Protein AF-A0A745ZCM8-F1 (afdb_monomer)

Organism: Salmonella enterica (NCBI:txid28901)

Sequence (85 aa):
QFNLARRQPFTRWIMAMDIPLTQAALQASGDRSWEQLLMRTEQHWRQLPATGERRAGRVIDWRDNPQIKTLSRWLAAQHIPGFGS

Secondary structure (DSSP, 8-state):
-HHHHTTS-HHHHHHHTT-SS-HHHHHHH---SHHHHHH--HHHHHTSTT--HHHHHHHHHHHH-HHHHHHHHHHHHTT-TTS--

Mean predicted aligned error: 3.69 Å

Structure (mmCIF, N/CA/C/O backbone):
data_AF-A0A745ZCM8-F1
#
_entry.id   AF-A0A745ZCM8-F1
#
loop_
_atom_site.group_PDB
_atom_site.id
_atom_site.type_symbol
_atom_site.label_atom_id
_atom_site.label_alt_id
_atom_site.label_comp_id
_atom_site.label_asym_id
_atom_site.label_entity_id
_a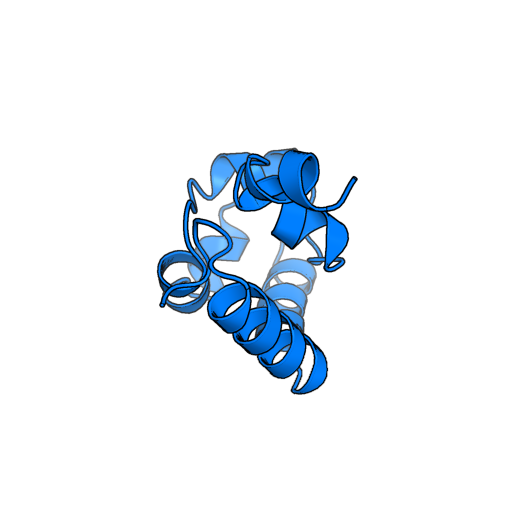tom_site.label_seq_id
_atom_site.pdbx_PDB_ins_code
_atom_site.Cartn_x
_atom_site.Cartn_y
_atom_site.Cartn_z
_atom_site.occupancy
_atom_site.B_iso_or_equiv
_atom_site.auth_seq_id
_atom_site.auth_comp_id
_atom_site.auth_asym_id
_atom_site.auth_atom_id
_atom_site.pdbx_PDB_model_num
ATOM 1 N N . GLN A 1 1 ? 4.552 5.305 -24.727 1.00 56.16 1 GLN A N 1
ATOM 2 C CA . GLN A 1 1 ? 4.804 6.292 -23.647 1.00 56.16 1 GLN A CA 1
ATOM 3 C C . GLN A 1 1 ? 4.918 5.666 -22.236 1.00 56.16 1 GLN A C 1
ATOM 5 O O . GLN A 1 1 ? 4.763 6.366 -21.245 1.00 56.16 1 GLN A O 1
ATOM 10 N N . PHE A 1 2 ? 5.314 4.391 -22.099 1.00 57.62 2 PHE A N 1
ATOM 11 C CA . PHE A 1 2 ? 5.510 3.738 -20.790 1.00 57.62 2 PHE A CA 1
ATOM 12 C C . PHE A 1 2 ? 6.682 4.340 -19.979 1.00 57.62 2 PHE A C 1
ATOM 14 O O . PHE A 1 2 ? 6.625 4.426 -18.757 1.00 57.62 2 PHE A O 1
ATOM 21 N N . ASN A 1 3 ? 7.707 4.868 -20.664 1.00 57.41 3 ASN A N 1
ATOM 22 C CA . ASN A 1 3 ? 8.890 5.479 -20.039 1.00 57.41 3 ASN A CA 1
ATOM 23 C C . ASN A 1 3 ? 8.595 6.715 -19.170 1.00 57.41 3 ASN A C 1
ATOM 25 O O . ASN A 1 3 ? 9.352 6.979 -18.239 1.00 57.41 3 ASN A O 1
ATOM 29 N N . LEU A 1 4 ? 7.510 7.459 -19.431 1.00 58.56 4 LEU A N 1
ATOM 30 C CA . LEU A 1 4 ? 7.154 8.625 -18.61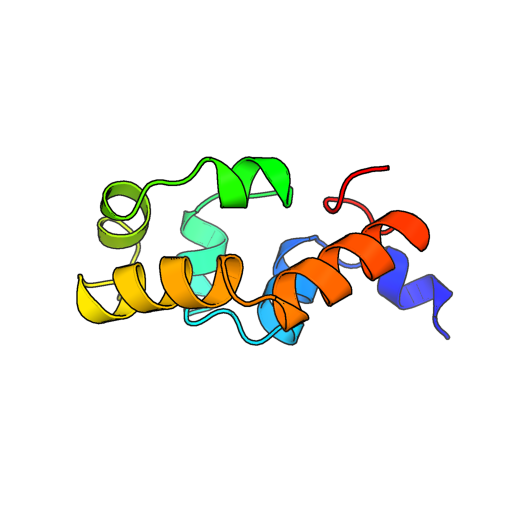3 1.00 58.56 4 LEU A CA 1
ATOM 31 C C . LEU A 1 4 ? 6.444 8.215 -17.311 1.00 58.56 4 LEU A C 1
ATOM 33 O O . LEU A 1 4 ? 6.655 8.835 -16.270 1.00 58.56 4 LEU A O 1
ATOM 37 N N . ALA A 1 5 ? 5.658 7.132 -17.350 1.00 62.31 5 ALA A N 1
ATOM 38 C CA . ALA A 1 5 ? 4.975 6.592 -16.176 1.00 62.31 5 ALA A CA 1
ATOM 39 C C . ALA A 1 5 ? 5.968 6.069 -15.121 1.00 62.31 5 ALA A C 1
ATOM 41 O O . ALA A 1 5 ? 5.731 6.231 -13.927 1.00 62.31 5 ALA A O 1
ATOM 42 N N . ARG A 1 6 ? 7.129 5.537 -15.538 1.00 61.97 6 ARG A N 1
ATOM 43 C CA . ARG A 1 6 ? 8.170 5.024 -14.619 1.00 61.97 6 ARG A CA 1
ATOM 44 C C . ARG A 1 6 ? 8.753 6.089 -13.681 1.00 61.97 6 ARG A C 1
ATOM 46 O O . ARG A 1 6 ? 9.326 5.736 -12.662 1.00 61.97 6 ARG A O 1
ATOM 53 N N . ARG A 1 7 ? 8.619 7.379 -14.013 1.00 71.06 7 ARG A N 1
ATOM 54 C CA . ARG A 1 7 ? 9.100 8.494 -13.173 1.00 71.06 7 ARG A CA 1
ATOM 55 C C . ARG A 1 7 ? 8.063 8.983 -12.162 1.00 71.06 7 ARG A C 1
ATOM 57 O O . ARG A 1 7 ? 8.368 9.871 -11.372 1.00 71.06 7 ARG A O 1
ATOM 64 N N . GLN A 1 8 ? 6.837 8.463 -12.214 1.00 79.75 8 GLN A N 1
ATOM 65 C CA . GLN A 1 8 ? 5.801 8.861 -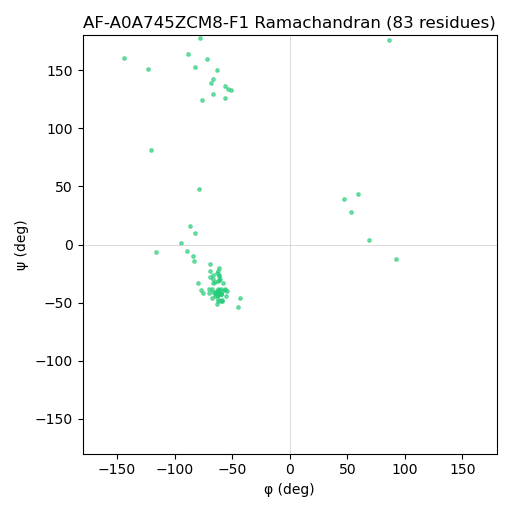11.269 1.00 79.75 8 GLN A CA 1
ATOM 66 C C . GLN A 1 8 ? 6.169 8.396 -9.855 1.00 79.75 8 GLN A C 1
ATOM 68 O O . GLN A 1 8 ? 6.709 7.298 -9.699 1.00 79.75 8 GLN A O 1
ATOM 73 N N . PRO A 1 9 ? 5.874 9.204 -8.822 1.00 87.75 9 PRO A N 1
ATOM 74 C CA . PRO A 1 9 ? 6.146 8.815 -7.448 1.00 87.75 9 PRO A CA 1
ATOM 75 C C . PRO A 1 9 ? 5.327 7.576 -7.076 1.00 87.75 9 PRO A C 1
ATOM 7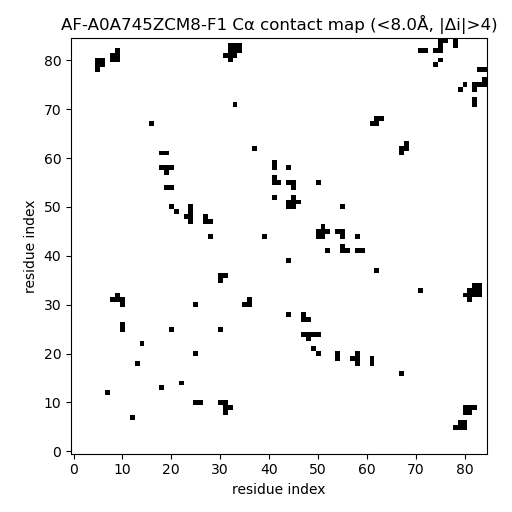7 O O . PRO A 1 9 ? 4.207 7.397 -7.558 1.00 87.75 9 PRO A O 1
ATOM 80 N N . PHE A 1 10 ? 5.862 6.759 -6.168 1.00 93.00 10 PHE A N 1
ATOM 81 C CA . PHE A 1 10 ? 5.223 5.543 -5.649 1.00 93.00 10 PHE A CA 1
ATOM 82 C C . PHE A 1 10 ? 3.731 5.733 -5.319 1.00 93.00 10 PHE A C 1
ATOM 84 O O . PHE A 1 10 ? 2.884 4.958 -5.755 1.00 93.00 10 PHE A O 1
ATOM 91 N N . THR A 1 11 ? 3.378 6.828 -4.641 1.00 92.56 11 THR A N 1
ATOM 92 C CA . THR A 1 11 ? 1.992 7.126 -4.245 1.00 92.56 11 THR A CA 1
ATOM 93 C C . THR A 1 11 ? 1.030 7.275 -5.428 1.00 92.56 11 THR A C 1
ATOM 95 O O . THR A 1 11 ? -0.157 6.984 -5.287 1.00 92.56 11 THR A O 1
ATOM 98 N N . ARG A 1 12 ? 1.511 7.678 -6.612 1.00 91.75 12 ARG A N 1
ATOM 99 C CA . ARG A 1 12 ? 0.686 7.774 -7.826 1.00 91.75 12 ARG A CA 1
ATOM 100 C C . ARG A 1 12 ? 0.300 6.393 -8.348 1.00 91.75 12 ARG A C 1
ATOM 102 O O . ARG A 1 12 ? -0.832 6.211 -8.784 1.00 91.75 12 ARG A O 1
ATOM 109 N N . TRP A 1 13 ? 1.216 5.432 -8.264 1.00 94.12 13 TRP A N 1
ATOM 110 C CA . TRP A 1 13 ? 0.945 4.041 -8.615 1.00 94.12 13 TRP A CA 1
ATOM 111 C C . TRP A 1 13 ? -0.034 3.403 -7.638 1.00 94.12 13 TRP A C 1
ATOM 113 O O . TRP A 1 13 ? -1.020 2.820 -8.066 1.00 94.12 13 TRP A O 1
ATOM 123 N N . ILE A 1 14 ? 0.168 3.602 -6.336 1.00 96.25 14 ILE A N 1
ATOM 124 C CA . ILE A 1 14 ? -0.729 3.071 -5.301 1.00 96.25 14 ILE A CA 1
ATOM 125 C C . ILE A 1 14 ? -2.155 3.621 -5.432 1.00 96.25 14 ILE A C 1
ATOM 127 O O . ILE A 1 14 ? -3.120 2.875 -5.300 1.00 96.25 14 ILE A O 1
ATOM 131 N N . MET A 1 15 ? -2.299 4.905 -5.765 1.00 94.56 15 MET A N 1
ATOM 132 C CA . MET A 1 15 ? -3.602 5.499 -6.068 1.00 94.56 15 MET A CA 1
ATOM 133 C C . MET A 1 15 ? -4.251 4.879 -7.314 1.00 94.56 15 MET A C 1
ATOM 135 O O . MET A 1 15 ? -5.448 4.625 -7.309 1.00 94.56 15 MET A O 1
ATOM 139 N N . ALA A 1 16 ? -3.474 4.606 -8.367 1.00 94.25 16 ALA A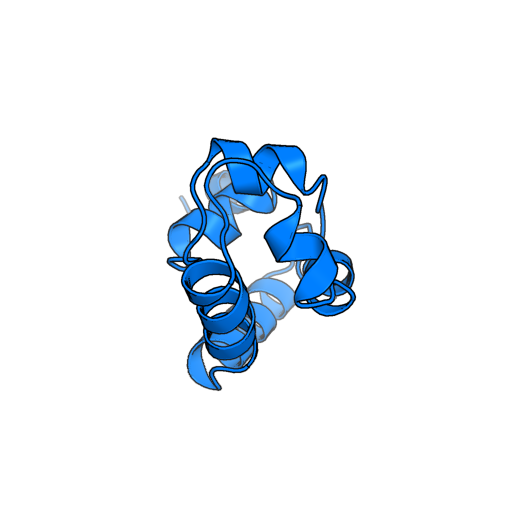 N 1
ATOM 140 C CA . ALA A 1 16 ? -3.973 3.949 -9.578 1.00 94.25 16 ALA A CA 1
ATOM 141 C C . ALA A 1 16 ? -4.341 2.470 -9.356 1.00 94.25 16 ALA A C 1
ATOM 143 O O . ALA A 1 16 ? -5.150 1.921 -10.096 1.00 94.25 16 ALA A O 1
ATOM 144 N N . MET A 1 17 ? -3.765 1.837 -8.333 1.00 95.38 17 MET A N 1
ATOM 145 C CA . MET A 1 17 ? -4.103 0.484 -7.881 1.00 95.38 17 MET A CA 1
ATOM 146 C C . MET A 1 17 ? -5.334 0.450 -6.954 1.00 95.38 17 MET A C 1
ATOM 148 O O . MET A 1 17 ? -5.614 -0.587 -6.356 1.00 95.38 17 MET A O 1
ATOM 152 N N . ASP A 1 18 ? -6.054 1.570 -6.832 1.00 95.88 18 ASP A N 1
ATOM 153 C CA . ASP A 1 18 ? -7.302 1.722 -6.076 1.00 95.88 18 ASP A CA 1
ATOM 154 C C . ASP A 1 18 ? -7.173 1.386 -4.581 1.00 95.88 18 ASP A C 1
ATOM 156 O O . ASP A 1 18 ? -8.011 0.707 -3.984 1.00 95.88 18 ASP A O 1
ATOM 160 N N . ILE A 1 19 ? -6.087 1.858 -3.952 1.00 97.31 19 ILE A N 1
ATOM 161 C CA . ILE A 1 19 ? -5.970 1.784 -2.493 1.00 97.31 19 ILE A CA 1
ATOM 162 C C . ILE A 1 19 ? -7.185 2.478 -1.844 1.00 97.31 19 ILE A C 1
ATOM 164 O O . ILE A 1 19 ? -7.539 3.593 -2.240 1.00 97.31 19 ILE A O 1
ATOM 168 N N . PRO A 1 20 ? -7.803 1.906 -0.795 1.00 97.25 20 PRO A N 1
ATOM 169 C CA . PRO A 1 20 ? -8.958 2.514 -0.138 1.00 97.25 20 PRO A CA 1
ATOM 170 C C . PRO A 1 20 ? -8.557 3.652 0.819 1.00 97.25 20 PRO A C 1
ATOM 172 O O . PRO A 1 20 ? -9.037 3.728 1.949 1.00 97.25 20 PRO A O 1
ATOM 175 N N . LEU A 1 21 ? -7.695 4.565 0.369 1.00 96.69 21 LEU A N 1
ATOM 176 C CA . LEU A 1 21 ? -7.256 5.763 1.081 1.00 96.69 21 LEU A CA 1
ATOM 177 C C . LEU A 1 21 ? -7.554 7.018 0.263 1.00 96.69 21 LEU A C 1
ATOM 179 O O . LEU A 1 21 ? -7.542 7.015 -0.963 1.00 96.69 21 LEU A O 1
ATOM 183 N N . THR A 1 22 ? -7.777 8.133 0.957 1.00 94.44 22 THR A N 1
ATOM 184 C CA . THR A 1 22 ? -7.765 9.438 0.286 1.00 94.44 22 THR A CA 1
ATOM 185 C C . THR A 1 22 ? -6.335 9.813 -0.101 1.00 94.44 22 THR A C 1
ATOM 187 O O . THR A 1 22 ? -5.375 9.356 0.521 1.00 94.44 22 THR A O 1
ATOM 190 N N . GLN A 1 23 ? -6.177 10.726 -1.063 1.00 91.81 23 GLN A N 1
ATOM 191 C CA . GLN A 1 23 ? -4.863 11.291 -1.381 1.00 91.81 23 GLN A CA 1
ATOM 192 C C . GLN A 1 23 ? -4.190 11.924 -0.152 1.00 91.81 23 GLN A C 1
ATOM 194 O O . GLN A 1 23 ? -2.984 11.771 0.024 1.00 91.81 23 GLN A O 1
ATOM 199 N N . ALA A 1 24 ? -4.958 12.597 0.712 1.00 93.19 24 ALA A N 1
ATOM 200 C CA . ALA A 1 24 ? -4.438 13.203 1.935 1.00 93.19 24 ALA A CA 1
ATOM 201 C C . ALA A 1 24 ? -3.915 12.148 2.924 1.00 93.19 24 ALA A C 1
ATOM 203 O O . ALA A 1 24 ? -2.814 12.301 3.446 1.00 93.19 24 ALA A O 1
ATOM 204 N N . ALA A 1 25 ? -4.656 11.054 3.130 1.00 95.94 25 ALA A N 1
ATOM 205 C CA . ALA A 1 25 ? -4.214 9.945 3.976 1.00 95.94 25 ALA A CA 1
ATO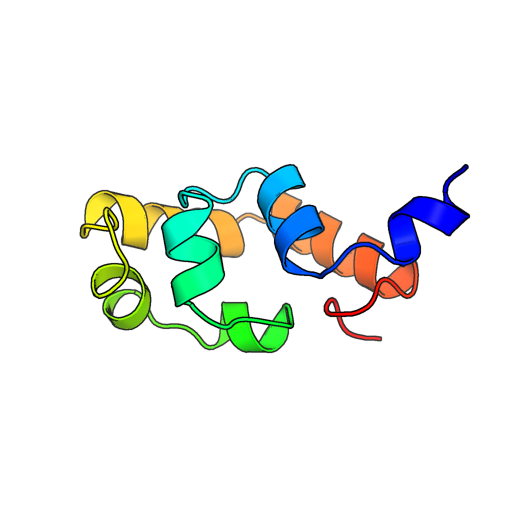M 206 C C . ALA A 1 25 ? -2.960 9.269 3.407 1.00 95.94 25 ALA A C 1
ATOM 208 O O . ALA A 1 25 ? -2.000 9.033 4.134 1.00 95.94 25 ALA A O 1
ATOM 209 N N . LEU A 1 26 ? -2.925 9.031 2.093 1.00 94.06 26 LEU A N 1
ATOM 210 C CA . LEU A 1 26 ? -1.766 8.431 1.439 1.00 94.06 26 LEU A CA 1
ATOM 211 C C . LEU A 1 26 ? -0.517 9.319 1.558 1.00 94.06 26 LEU A C 1
ATOM 213 O O . LEU A 1 26 ? 0.564 8.808 1.825 1.00 94.06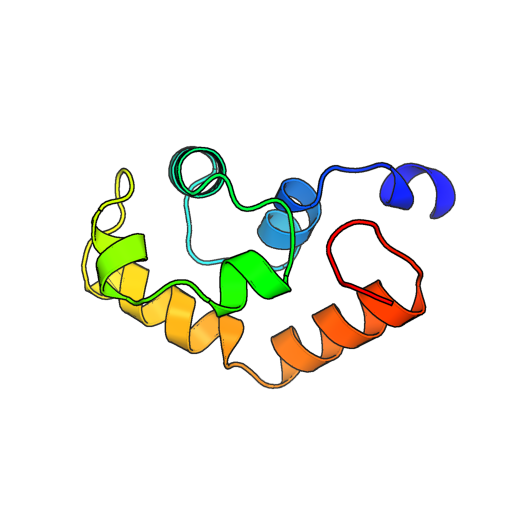 26 LEU A O 1
ATOM 217 N N . GLN A 1 27 ? -0.647 10.642 1.427 1.00 92.50 27 GLN A N 1
ATOM 218 C CA . GLN A 1 27 ? 0.471 11.564 1.666 1.00 92.50 27 GLN A CA 1
ATOM 219 C C . GLN A 1 27 ? 0.902 11.581 3.140 1.00 92.50 27 GLN A C 1
ATOM 221 O O . GLN A 1 27 ? 2.099 11.568 3.418 1.00 92.50 27 GLN A O 1
ATOM 226 N N . ALA A 1 28 ? -0.054 11.558 4.074 1.00 95.12 28 ALA A N 1
ATOM 227 C CA . ALA A 1 28 ? 0.214 11.548 5.511 1.00 95.12 28 ALA A CA 1
ATOM 228 C C . ALA A 1 28 ? 0.897 10.257 6.000 1.00 95.12 28 ALA A C 1
ATOM 230 O O . ALA A 1 28 ? 1.623 10.307 6.988 1.00 95.12 28 ALA A O 1
ATOM 231 N N . SER A 1 29 ? 0.716 9.125 5.306 1.00 94.88 29 SER A N 1
ATOM 232 C CA . SER A 1 29 ? 1.428 7.871 5.620 1.00 94.88 29 SER A CA 1
ATOM 233 C C . SER A 1 29 ? 2.953 8.007 5.504 1.00 94.88 29 SER A C 1
ATOM 235 O O . SER A 1 29 ? 3.705 7.317 6.192 1.00 94.88 29 SER A O 1
ATOM 237 N N . GLY A 1 30 ? 3.417 8.902 4.622 1.00 93.56 30 GLY A N 1
ATOM 238 C CA . GLY A 1 30 ? 4.830 9.068 4.301 1.00 93.56 30 GLY A CA 1
ATOM 239 C C . GLY A 1 30 ? 5.443 7.899 3.527 1.00 93.56 30 GLY A C 1
ATOM 240 O O . GLY A 1 30 ? 6.642 7.941 3.254 1.00 93.56 30 GLY A O 1
ATOM 241 N N . ASP A 1 31 ? 4.658 6.888 3.143 1.00 95.38 31 ASP A N 1
ATOM 242 C CA . ASP A 1 31 ? 5.176 5.701 2.468 1.00 95.38 31 ASP A CA 1
ATOM 243 C C . ASP A 1 31 ? 5.715 6.046 1.074 1.00 95.38 31 ASP A C 1
ATOM 245 O O . ASP A 1 31 ? 5.066 6.701 0.248 1.00 95.38 31 ASP A O 1
ATOM 249 N N . ARG A 1 32 ? 6.946 5.603 0.815 1.00 94.31 32 ARG A N 1
ATOM 250 C CA . ARG A 1 32 ? 7.670 5.781 -0.451 1.00 94.31 32 ARG A CA 1
ATOM 251 C C . ARG A 1 32 ? 7.972 4.457 -1.149 1.00 94.31 32 ARG A C 1
ATOM 253 O O . ARG A 1 32 ? 8.453 4.485 -2.281 1.00 94.31 32 ARG A O 1
ATOM 260 N N . SER A 1 33 ? 7.689 3.326 -0.505 1.00 95.81 33 SER A N 1
ATOM 261 C CA . SER A 1 33 ? 7.874 1.998 -1.082 1.00 95.81 33 SER A CA 1
ATOM 262 C C . SER A 1 33 ? 6.790 1.002 -0.664 1.00 95.81 33 SER A C 1
ATOM 264 O O . SER A 1 33 ? 6.101 1.170 0.344 1.00 95.81 33 SER A O 1
ATOM 266 N N . TRP A 1 34 ? 6.664 -0.064 -1.452 1.00 96.62 34 TRP A N 1
ATOM 267 C CA . TRP A 1 34 ? 5.779 -1.196 -1.221 1.00 96.62 34 TRP A CA 1
ATOM 268 C C . TRP A 1 34 ? 6.112 -1.891 0.097 1.00 96.62 34 TRP A C 1
ATOM 270 O O . TRP A 1 34 ? 5.213 -2.180 0.876 1.00 96.62 34 TRP A O 1
ATOM 280 N N . GLU A 1 35 ? 7.398 -2.073 0.397 1.00 96.06 35 GLU A N 1
ATOM 281 C CA . GLU A 1 35 ? 7.865 -2.629 1.670 1.00 96.06 35 GLU A CA 1
ATOM 282 C C . GLU A 1 35 ? 7.399 -1.795 2.874 1.00 96.06 35 GLU A C 1
ATOM 284 O O . GLU A 1 35 ? 6.827 -2.346 3.814 1.00 96.06 35 GLU A O 1
ATOM 289 N N . GLN A 1 36 ? 7.554 -0.466 2.821 1.00 96.25 36 GLN A N 1
ATOM 290 C CA . GLN A 1 36 ? 7.089 0.427 3.889 1.00 96.25 36 GLN A CA 1
ATOM 291 C C . GLN A 1 36 ? 5.574 0.315 4.100 1.00 96.25 36 GLN A C 1
ATOM 293 O O . GLN A 1 36 ? 5.119 0.213 5.239 1.00 96.25 36 GLN A O 1
ATOM 298 N N . LEU A 1 37 ? 4.802 0.255 3.010 1.00 96.88 37 LEU A N 1
ATOM 299 C CA . LEU A 1 37 ? 3.350 0.065 3.058 1.00 96.88 37 LEU A CA 1
ATOM 300 C C . LEU A 1 37 ? 2.971 -1.282 3.701 1.00 96.88 37 LEU A C 1
ATOM 302 O O . LEU A 1 37 ? 2.033 -1.351 4.504 1.00 96.88 37 LEU A O 1
ATOM 306 N N . LEU A 1 38 ? 3.694 -2.361 3.380 1.00 95.94 38 LEU A N 1
ATOM 307 C CA . LEU A 1 38 ? 3.460 -3.689 3.960 1.00 95.94 38 LEU A CA 1
ATOM 308 C C . LEU A 1 38 ? 3.777 -3.739 5.461 1.00 95.94 38 LEU A C 1
ATOM 310 O O . LEU A 1 38 ? 3.075 -4.426 6.200 1.00 95.94 38 LEU A O 1
ATOM 314 N N . MET A 1 39 ? 4.766 -2.972 5.928 1.00 96.38 39 MET A N 1
ATOM 315 C CA . MET A 1 39 ? 5.121 -2.876 7.350 1.00 96.38 39 MET A CA 1
ATOM 316 C C . MET A 1 39 ? 4.069 -2.157 8.206 1.00 96.38 39 MET A C 1
ATOM 318 O O . MET A 1 39 ? 4.100 -2.259 9.435 1.00 96.38 39 MET A O 1
ATOM 322 N N . ARG A 1 40 ? 3.134 -1.409 7.604 1.00 97.31 40 ARG A N 1
ATOM 323 C CA . ARG A 1 40 ? 2.125 -0.668 8.372 1.00 97.31 40 ARG A CA 1
ATOM 324 C C . ARG A 1 40 ? 1.135 -1.603 9.055 1.00 97.31 40 ARG A C 1
ATOM 326 O O . ARG A 1 40 ? 0.656 -2.578 8.481 1.00 97.31 40 ARG A O 1
ATOM 333 N N . THR A 1 41 ? 0.776 -1.283 10.287 1.00 97.25 41 THR A N 1
ATOM 334 C CA . THR A 1 41 ? -0.288 -1.986 11.009 1.00 97.25 41 THR A CA 1
ATOM 335 C C . THR A 1 41 ? -1.639 -1.339 10.726 1.00 97.25 41 THR A C 1
ATOM 337 O O . THR A 1 41 ? -1.713 -0.192 10.286 1.00 97.25 41 THR A O 1
ATOM 340 N N . GLU A 1 42 ? -2.733 -2.036 11.031 1.00 96.75 42 GLU A N 1
ATOM 341 C CA . GLU A 1 42 ? -4.065 -1.423 10.990 1.00 96.75 42 GLU A CA 1
ATOM 342 C C . GLU A 1 42 ? -4.145 -0.179 11.894 1.00 96.75 42 GLU A C 1
ATOM 344 O O . GLU A 1 42 ? -4.695 0.848 11.499 1.00 96.75 42 GLU A O 1
ATOM 349 N N . GLN A 1 43 ? -3.514 -0.229 13.072 1.00 97.69 43 GLN A N 1
ATOM 350 C CA . GLN A 1 43 ? -3.430 0.904 13.994 1.00 97.69 43 GLN A CA 1
ATOM 351 C C . GLN A 1 43 ? -2.754 2.126 13.359 1.00 97.69 43 GLN A C 1
ATOM 353 O O . GLN A 1 43 ? -3.229 3.241 13.563 1.00 97.69 43 GLN A O 1
ATOM 358 N N . HIS A 1 44 ? -1.690 1.934 12.572 1.00 98.06 44 HIS A N 1
ATOM 359 C CA . HIS A 1 44 ? -1.061 3.031 11.837 1.00 98.06 44 HIS A CA 1
ATOM 360 C C . HIS A 1 44 ? -2.054 3.688 10.872 1.00 98.06 44 HIS A C 1
ATOM 362 O O . HIS A 1 44 ? -2.229 4.904 10.898 1.00 98.06 44 HIS A O 1
ATOM 368 N N . TRP A 1 45 ? -2.765 2.888 10.071 1.00 97.62 45 TRP A N 1
ATOM 369 C CA . TRP A 1 45 ? -3.759 3.407 9.129 1.00 97.62 45 TRP A CA 1
ATOM 370 C C . TRP A 1 45 ? -4.872 4.180 9.836 1.00 97.62 45 TRP A C 1
ATOM 372 O O . TRP A 1 45 ? -5.289 5.229 9.350 1.00 97.62 45 TRP A O 1
ATOM 382 N N . ARG A 1 46 ? -5.303 3.717 11.015 1.00 97.88 46 ARG A N 1
ATOM 383 C CA . ARG A 1 46 ? -6.345 4.375 11.818 1.00 97.88 46 ARG A CA 1
ATOM 384 C C . ARG A 1 46 ? -5.985 5.782 12.300 1.00 97.88 46 ARG A C 1
ATOM 386 O O . ARG A 1 46 ? -6.879 6.556 12.631 1.00 97.88 46 ARG A O 1
ATOM 393 N N . GLN A 1 47 ? -4.696 6.106 12.377 1.00 97.06 47 GLN A N 1
ATOM 394 C CA . GLN A 1 47 ? -4.217 7.423 12.803 1.00 97.06 47 GLN A CA 1
ATOM 395 C C . GLN A 1 47 ? -4.205 8.443 11.657 1.00 97.06 47 GLN A C 1
ATOM 397 O O . GLN A 1 47 ? -4.005 9.633 11.895 1.00 97.06 47 GLN A O 1
ATOM 402 N N . LEU A 1 48 ? -4.423 8.001 10.414 1.00 97.31 48 LEU A N 1
ATOM 403 C CA . LEU A 1 48 ? -4.364 8.877 9.252 1.00 97.31 48 LEU A CA 1
ATOM 404 C C . LEU A 1 48 ? -5.674 9.655 9.045 1.00 97.31 48 LEU A C 1
ATOM 406 O O . LEU A 1 48 ? -6.763 9.164 9.372 1.00 97.31 48 LEU A O 1
ATOM 410 N N . PRO A 1 49 ? -5.608 10.849 8.425 1.00 96.44 49 PRO A N 1
ATOM 411 C CA . PRO A 1 49 ? -6.785 11.659 8.135 1.00 96.44 49 PRO A CA 1
ATOM 412 C C . PRO A 1 49 ? -7.887 10.866 7.426 1.00 96.44 49 PRO A C 1
ATOM 414 O O . PRO A 1 49 ? -7.639 10.148 6.455 1.00 96.44 49 PRO A O 1
ATOM 417 N N . ALA A 1 50 ? -9.124 11.007 7.908 1.00 95.75 50 ALA A N 1
ATOM 418 C CA . ALA A 1 50 ? -10.308 10.338 7.363 1.00 95.75 50 ALA A CA 1
ATOM 419 C C . ALA A 1 50 ? -10.175 8.803 7.225 1.00 95.75 50 ALA A C 1
ATOM 421 O O . ALA A 1 50 ? -10.818 8.201 6.361 1.00 95.75 50 ALA A O 1
ATOM 422 N N . THR A 1 51 ? -9.355 8.154 8.053 1.00 97.38 51 THR A N 1
ATOM 423 C CA . THR A 1 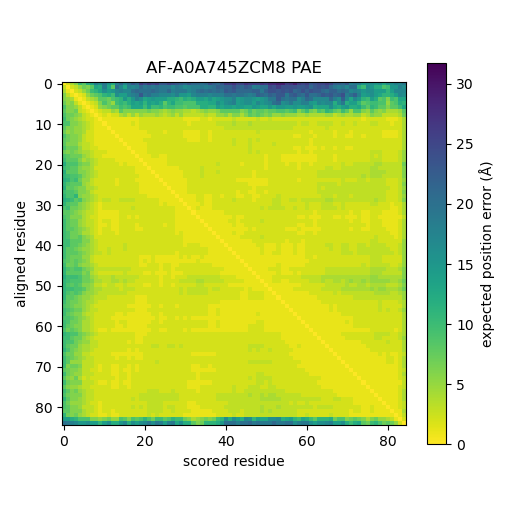51 ? -9.117 6.707 7.991 1.00 97.38 51 THR A CA 1
ATOM 424 C C . THR A 1 51 ? -9.510 6.069 9.315 1.00 97.38 51 THR A C 1
ATOM 426 O O . THR A 1 51 ? -8.685 5.829 10.175 1.00 97.38 51 THR A O 1
ATOM 429 N N . GLY A 1 52 ? -10.807 5.820 9.508 1.00 96.06 52 GLY A N 1
ATOM 430 C CA . GLY A 1 52 ? -11.294 5.047 10.657 1.00 96.06 52 GLY A CA 1
ATOM 431 C C . GLY A 1 52 ? -11.103 3.537 10.470 1.00 96.06 52 GLY A C 1
ATOM 432 O O . GLY A 1 52 ? -10.707 3.087 9.397 1.00 96.06 52 GLY A O 1
ATOM 433 N N . GLU A 1 53 ? -11.471 2.755 11.485 1.00 97.25 53 GLU A N 1
ATOM 434 C CA . GLU A 1 53 ? -11.336 1.285 11.541 1.00 97.25 5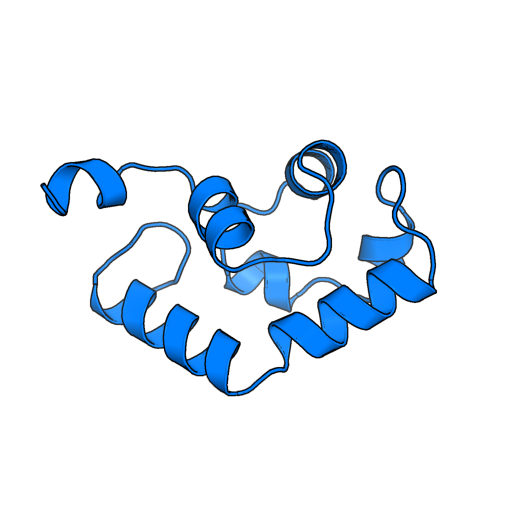3 GLU A CA 1
ATOM 435 C C . GLU A 1 53 ? -11.772 0.572 10.255 1.00 97.25 53 GLU A C 1
ATOM 437 O O . GLU A 1 53 ? -10.968 -0.090 9.612 1.00 97.25 53 GLU A O 1
ATOM 442 N N . ARG A 1 54 ? -12.998 0.820 9.773 1.00 97.12 54 ARG A N 1
ATOM 443 C CA . ARG A 1 54 ? -13.493 0.222 8.519 1.00 97.12 54 ARG A CA 1
ATOM 444 C C . ARG A 1 54 ? -12.575 0.482 7.322 1.00 97.12 54 ARG A C 1
ATOM 446 O O . ARG A 1 54 ? -12.427 -0.370 6.455 1.00 97.12 54 ARG A O 1
ATOM 453 N N . ARG A 1 55 ? -12.021 1.693 7.212 1.00 97.75 55 ARG A N 1
ATOM 454 C CA . ARG A 1 55 ? -11.150 2.050 6.086 1.00 97.75 55 ARG A CA 1
ATOM 455 C C . ARG A 1 55 ? -9.763 1.439 6.269 1.00 97.75 55 ARG A C 1
ATOM 457 O O . ARG A 1 55 ? -9.225 0.939 5.293 1.00 97.75 55 ARG A O 1
ATOM 464 N N . ALA A 1 56 ? -9.244 1.430 7.495 1.00 98.19 56 ALA A N 1
ATOM 465 C CA . ALA A 1 56 ? -7.992 0.770 7.835 1.00 98.19 56 ALA A CA 1
ATOM 466 C C . ALA A 1 56 ? -8.041 -0.734 7.526 1.00 98.19 56 ALA A C 1
ATOM 468 O O . ALA A 1 56 ? -7.177 -1.209 6.798 1.00 98.19 56 ALA A O 1
ATOM 469 N N . GLY A 1 57 ? -9.092 -1.444 7.953 1.00 98.19 57 GLY A N 1
ATOM 470 C CA . GLY A 1 57 ? -9.307 -2.855 7.614 1.00 98.19 57 GLY A CA 1
ATOM 471 C C . GLY A 1 57 ? -9.319 -3.098 6.103 1.00 98.19 57 GLY A C 1
ATOM 472 O O . GLY A 1 57 ? -8.585 -3.945 5.610 1.00 98.19 57 GLY A O 1
ATOM 473 N N . ARG A 1 58 ? -10.015 -2.251 5.328 1.00 98.31 58 ARG A N 1
ATOM 474 C CA . ARG A 1 58 ? -9.981 -2.348 3.858 1.00 98.31 58 ARG A CA 1
ATOM 475 C C . ARG A 1 58 ? -8.590 -2.152 3.256 1.00 98.31 58 ARG A C 1
ATOM 477 O O . ARG A 1 58 ? -8.329 -2.714 2.202 1.00 98.31 58 ARG A O 1
ATOM 484 N N . VAL A 1 59 ? -7.703 -1.366 3.873 1.00 98.19 59 VAL A N 1
ATOM 485 C CA . VAL A 1 59 ? -6.306 -1.253 3.409 1.00 98.19 59 VAL A CA 1
ATOM 486 C C . VAL A 1 59 ? -5.557 -2.566 3.631 1.00 98.19 59 VAL A C 1
ATOM 488 O O . VAL A 1 59 ? -4.783 -2.961 2.758 1.00 98.19 59 VAL A O 1
ATOM 491 N N . ILE A 1 60 ? -5.809 -3.253 4.753 1.00 98.00 60 ILE A N 1
ATOM 492 C CA . ILE A 1 60 ? -5.260 -4.588 5.032 1.00 98.00 60 ILE A CA 1
ATOM 493 C C . ILE A 1 60 ? -5.774 -5.594 3.994 1.00 98.00 60 ILE A C 1
ATOM 495 O O . ILE A 1 60 ? -4.973 -6.231 3.316 1.00 98.00 60 ILE A O 1
ATOM 499 N N . ASP A 1 61 ? -7.087 -5.650 3.772 1.00 98.38 61 ASP A N 1
ATOM 500 C CA . ASP A 1 61 ? -7.682 -6.551 2.777 1.00 98.38 61 ASP A CA 1
ATOM 501 C C . ASP A 1 61 ? -7.156 -6.267 1.362 1.00 98.38 61 ASP A C 1
ATOM 503 O O . ASP A 1 61 ? -6.817 -7.179 0.606 1.00 98.38 61 ASP A O 1
ATOM 507 N N . TRP A 1 62 ? -7.051 -4.985 1.000 1.00 98.25 62 TRP A N 1
ATOM 508 C CA . TRP A 1 62 ? -6.559 -4.550 -0.303 1.00 98.25 62 TRP A CA 1
ATOM 509 C C . TRP A 1 62 ? -5.106 -4.969 -0.535 1.00 98.25 62 TRP A C 1
ATOM 511 O O . TRP A 1 62 ? -4.804 -5.550 -1.575 1.00 98.25 62 TRP A O 1
ATOM 521 N N . ARG A 1 63 ? -4.198 -4.734 0.423 1.00 96.19 63 ARG A N 1
ATOM 522 C CA . ARG A 1 63 ? -2.788 -5.133 0.253 1.00 96.19 63 ARG A CA 1
ATOM 523 C C . ARG A 1 63 ? -2.620 -6.650 0.267 1.00 96.19 63 ARG A C 1
ATOM 525 O O . ARG A 1 63 ? -1.676 -7.160 -0.338 1.00 96.19 63 ARG A O 1
ATOM 532 N N . ASP A 1 64 ? -3.519 -7.360 0.952 1.00 96.69 64 ASP A N 1
ATOM 533 C CA . ASP A 1 64 ? -3.486 -8.813 1.033 1.00 96.69 64 ASP A CA 1
ATOM 534 C C . ASP A 1 64 ? -4.129 -9.520 -0.160 1.00 96.69 64 ASP A C 1
ATOM 536 O O . ASP A 1 64 ? -3.830 -10.697 -0.393 1.00 96.69 64 ASP A O 1
ATOM 540 N N . ASN A 1 65 ? -4.893 -8.785 -0.973 1.00 98.06 65 ASN A N 1
ATOM 541 C CA . ASN A 1 65 ? -5.521 -9.273 -2.190 1.00 98.06 65 ASN A CA 1
ATOM 542 C C . ASN A 1 65 ? -4.480 -9.876 -3.170 1.00 98.06 65 ASN A C 1
ATOM 544 O O . ASN A 1 65 ? -3.526 -9.195 -3.573 1.00 98.06 65 ASN A O 1
ATOM 548 N N . PRO A 1 66 ? -4.667 -11.132 -3.629 1.00 97.44 66 PRO A N 1
ATOM 549 C CA . PRO A 1 66 ? -3.739 -11.797 -4.548 1.00 97.44 66 PRO A CA 1
ATOM 550 C C . PRO A 1 66 ? -3.499 -11.059 -5.874 1.00 97.44 66 PRO A C 1
ATOM 552 O O . PRO A 1 66 ? -2.394 -11.115 -6.424 1.00 97.44 66 PRO A O 1
ATOM 555 N N . GLN A 1 67 ? -4.505 -10.355 -6.399 1.00 97.00 67 GLN A N 1
ATOM 556 C CA . GLN A 1 67 ? -4.378 -9.571 -7.629 1.00 97.00 67 GLN A CA 1
ATOM 557 C C . GLN A 1 67 ? -3.492 -8.345 -7.404 1.00 97.00 67 GLN A C 1
ATOM 559 O O . GLN A 1 67 ? -2.597 -8.085 -8.207 1.00 97.00 67 GLN A O 1
ATOM 564 N N . ILE A 1 68 ? -3.655 -7.658 -6.269 1.00 97.94 68 ILE A N 1
ATOM 565 C CA . ILE A 1 68 ? -2.810 -6.522 -5.879 1.00 97.94 68 ILE A CA 1
ATOM 566 C C . ILE A 1 68 ? -1.358 -6.970 -5.677 1.00 97.94 68 ILE A C 1
ATOM 568 O O . ILE A 1 68 ? -0.445 -6.346 -6.219 1.00 97.94 68 ILE A O 1
ATOM 572 N N . LYS A 1 69 ? -1.131 -8.109 -5.009 1.00 96.69 69 LYS A N 1
ATOM 573 C CA . LYS A 1 69 ? 0.204 -8.726 -4.871 1.00 96.69 69 LYS A CA 1
ATOM 574 C C . LYS A 1 69 ? 0.820 -9.140 -6.210 1.00 96.69 69 LYS A C 1
ATOM 576 O O . LYS A 1 69 ? 2.038 -9.174 -6.367 1.00 96.69 69 LYS A O 1
ATOM 581 N N . THR A 1 70 ? 0.003 -9.516 -7.188 1.00 96.69 70 THR A N 1
ATOM 582 C CA . THR A 1 70 ? 0.484 -9.856 -8.535 1.00 96.69 70 THR A CA 1
ATOM 583 C C . THR A 1 70 ? 0.862 -8.604 -9.314 1.00 96.69 70 THR A C 1
ATOM 585 O O . THR A 1 70 ? 1.921 -8.574 -9.939 1.00 96.69 70 THR A O 1
ATOM 588 N N . LEU A 1 71 ? 0.057 -7.548 -9.209 1.00 96.38 71 LEU A N 1
ATOM 589 C CA . LEU A 1 71 ? 0.345 -6.262 -9.829 1.00 96.38 71 LEU A CA 1
ATOM 590 C C . LEU A 1 71 ? 1.601 -5.608 -9.240 1.00 96.38 71 LEU A C 1
ATOM 592 O O . LEU A 1 71 ? 2.435 -5.127 -10.002 1.00 96.38 71 LEU A O 1
ATOM 596 N N . SER A 1 72 ? 1.795 -5.648 -7.918 1.00 96.00 72 SER A N 1
ATOM 597 C CA . SER A 1 72 ? 3.003 -5.100 -7.287 1.00 96.00 72 SER A CA 1
ATOM 598 C C . SER A 1 72 ? 4.274 -5.819 -7.753 1.00 96.00 72 SER A C 1
ATOM 600 O O . SER A 1 72 ? 5.246 -5.161 -8.120 1.00 96.00 72 SER A O 1
ATOM 602 N N . ARG A 1 73 ? 4.248 -7.157 -7.848 1.00 95.69 73 ARG A N 1
ATOM 603 C CA . ARG A 1 73 ? 5.356 -7.953 -8.408 1.00 95.69 73 ARG A CA 1
ATOM 604 C C . ARG A 1 73 ? 5.622 -7.632 -9.876 1.00 95.69 73 ARG A C 1
ATOM 606 O O . ARG A 1 73 ? 6.776 -7.536 -10.279 1.00 95.69 73 ARG A O 1
ATOM 613 N N . TRP A 1 74 ? 4.574 -7.448 -10.677 1.00 94.81 74 TRP A N 1
ATOM 614 C CA . TRP A 1 74 ? 4.738 -7.046 -12.072 1.00 94.81 74 TRP A CA 1
ATOM 615 C C . TRP A 1 74 ? 5.386 -5.659 -12.183 1.00 94.81 74 TRP A C 1
ATOM 617 O O . TRP A 1 74 ? 6.323 -5.495 -12.958 1.00 94.81 74 TRP A O 1
ATOM 627 N N . LEU A 1 75 ? 4.969 -4.683 -11.368 1.00 94.06 75 LEU A N 1
ATOM 628 C CA . LEU A 1 75 ? 5.586 -3.350 -11.321 1.00 94.06 75 LEU A CA 1
ATOM 629 C C . LEU A 1 75 ? 7.061 -3.410 -10.882 1.00 94.06 75 LEU A C 1
ATOM 631 O O . LEU A 1 75 ? 7.890 -2.704 -11.456 1.00 94.06 75 LEU A O 1
ATOM 635 N N . ALA A 1 76 ? 7.403 -4.285 -9.932 1.00 94.69 76 ALA A N 1
ATOM 636 C CA . ALA A 1 76 ? 8.790 -4.539 -9.532 1.00 94.69 76 ALA A CA 1
ATOM 637 C C . ALA A 1 76 ? 9.629 -5.106 -10.693 1.00 94.69 76 ALA A C 1
ATOM 639 O O . ALA A 1 76 ? 10.680 -4.558 -11.020 1.00 94.69 76 ALA A O 1
ATOM 640 N N . ALA A 1 77 ? 9.115 -6.110 -11.415 1.00 93.62 77 ALA A N 1
ATOM 641 C CA . ALA A 1 77 ? 9.764 -6.665 -12.610 1.00 93.62 77 ALA A CA 1
ATOM 642 C C . ALA A 1 77 ? 9.904 -5.637 -13.753 1.00 93.62 77 ALA A C 1
ATOM 644 O O . ALA A 1 77 ? 10.783 -5.746 -14.604 1.00 93.62 77 ALA A O 1
ATOM 645 N N . GLN A 1 78 ? 9.051 -4.608 -13.771 1.00 90.31 78 GLN A N 1
ATOM 646 C CA . GLN A 1 78 ? 9.177 -3.441 -14.644 1.00 90.31 78 GLN A CA 1
ATOM 647 C C . GLN A 1 78 ? 10.077 -2.344 -14.046 1.00 90.31 78 GLN A C 1
ATOM 649 O O . GLN A 1 78 ? 10.047 -1.209 -14.526 1.00 90.31 78 GLN A O 1
ATOM 654 N N . HIS A 1 79 ? 10.887 -2.629 -13.026 1.00 90.50 79 HIS A N 1
ATOM 655 C CA . HIS A 1 79 ? 11.798 -1.685 -12.369 1.00 90.50 79 HIS A CA 1
ATOM 656 C C . HIS A 1 79 ? 11.139 -0.337 -12.026 1.00 90.50 79 HIS A C 1
ATOM 658 O O . HIS A 1 79 ? 11.730 0.728 -12.225 1.00 90.50 79 HIS A O 1
ATOM 664 N N . ILE A 1 80 ? 9.878 -0.362 -11.587 1.00 91.00 80 ILE A N 1
ATOM 665 C CA . ILE A 1 80 ? 9.177 0.848 -11.160 1.00 91.00 80 ILE A CA 1
ATOM 666 C C . ILE A 1 80 ? 9.693 1.242 -9.768 1.00 91.00 80 ILE A C 1
ATOM 668 O O . ILE A 1 80 ? 9.612 0.429 -8.842 1.00 91.00 80 ILE A O 1
ATOM 672 N N . PRO A 1 81 ? 10.195 2.479 -9.578 1.00 91.31 81 PRO A N 1
ATOM 673 C CA . PRO A 1 81 ? 10.683 2.932 -8.282 1.00 91.31 81 PRO A CA 1
ATOM 674 C C . PRO A 1 81 ? 9.643 2.747 -7.174 1.00 91.31 81 PRO A C 1
ATOM 676 O O . PRO A 1 81 ? 8.471 3.094 -7.329 1.00 91.31 81 PRO A O 1
ATOM 679 N N . GLY A 1 82 ? 10.090 2.214 -6.039 1.00 93.31 82 GLY A N 1
ATOM 680 C CA . GLY A 1 82 ? 9.253 1.985 -4.864 1.00 93.31 82 GLY A CA 1
ATOM 681 C C . GLY A 1 82 ? 8.606 0.602 -4.786 1.00 93.31 82 GLY A C 1
ATOM 682 O O . GLY A 1 82 ? 8.150 0.257 -3.708 1.00 93.31 82 GLY A O 1
ATOM 683 N N . PHE A 1 83 ? 8.603 -0.232 -5.830 1.00 94.25 83 PHE A N 1
ATOM 684 C CA . PHE A 1 83 ? 8.034 -1.594 -5.744 1.00 94.25 83 PHE A CA 1
ATOM 685 C C . PHE A 1 83 ? 9.057 -2.694 -5.421 1.00 94.25 83 PHE A C 1
ATOM 687 O O . PHE A 1 83 ? 8.676 -3.851 -5.271 1.00 94.25 83 PHE A O 1
ATOM 694 N N . GLY A 1 84 ? 10.325 -2.320 -5.230 1.00 84.25 84 GLY A N 1
ATOM 695 C CA . GLY A 1 84 ? 11.436 -3.258 -5.080 1.00 84.25 84 GLY A CA 1
ATOM 696 C C . GLY A 1 84 ? 12.020 -3.682 -6.428 1.00 84.25 84 GLY A C 1
ATOM 697 O O . GLY A 1 84 ? 11.541 -3.270 -7.487 1.00 84.25 84 GLY A O 1
ATOM 698 N N . SER A 1 85 ? 13.089 -4.467 -6.356 1.00 56.25 85 SER A N 1
ATOM 699 C CA . SER A 1 85 ? 13.723 -5.180 -7.470 1.00 56.25 85 SER A CA 1
ATOM 700 C C . SER A 1 85 ? 13.416 -6.663 -7.375 1.00 56.25 85 SER A C 1
ATOM 702 O O . SER A 1 85 ? 13.574 -7.180 -6.245 1.00 56.25 85 SER A O 1
#

Solvent-accessible surface area (backbone atoms only — not comparable to full-atom values): 4817 Å² total; per-residue (Å²): 120,69,78,65,60,52,72,51,56,37,61,59,55,47,56,75,69,63,52,68,60,53,73,68,24,52,59,70,68,66,53,60,33,50,67,57,55,68,70,54,49,58,70,58,41,40,72,32,66,97,19,48,65,76,40,16,52,44,41,54,53,50,66,66,32,68,66,51,51,47,50,45,52,51,40,11,78,64,67,26,62,34,47,53,122

Foldseek 3Di:
DVVVVLPDFPLVVVVVLVQLDDPQQSVVLVQRAPVSLVPDDLVSQCPGPPRHSVSSVSNVVSNVDPVVVVVLVVCVVVVRGRSHD

Nearest PDB structures (foldseek):
  1dgs-assembly2_B  TM=8.532E-01  e=5.086E-01  Thermus filiformis
  8ak4-assembly1_A  TM=8.126E-01  e=6.104E-01  Deinococcus radiodurans
  4glx-assembly1_A  TM=8.184E-01  e=8.793E-01  Escherichia coli K-12
  5tt5-assembly1_A  TM=7.690E-01  e=6.894E-01  Escherichia coli K-12
  1v9p-assembly1_A  TM=8.498E-01  e=9.931E-01  Thermus filiformis

Radius of gyration: 12.57 Å; Cα contacts (8 Å, |Δi|>4): 90; chains: 1; bounding box: 27×25×38 Å

pLDDT: mean 91.95, std 10.76, range [56.16, 98.38]